Protein AF-A0A969I439-F1 (afdb_monomer_lite)

Structure (mmCIF, N/CA/C/O backbone):
data_AF-A0A969I439-F1
#
_entry.id   AF-A0A969I439-F1
#
loop_
_atom_site.group_PDB
_atom_site.id
_atom_site.type_symbol
_atom_site.label_atom_id
_atom_site.label_alt_id
_atom_site.label_comp_id
_atom_site.label_asym_id
_atom_site.label_entity_id
_atom_site.label_seq_id
_atom_site.pdbx_PDB_ins_code
_atom_site.Cartn_x
_atom_site.Cartn_y
_atom_site.Cartn_z
_atom_site.occupancy
_atom_site.B_iso_or_equiv
_atom_site.auth_seq_id
_atom_site.auth_comp_id
_atom_site.auth_asym_id
_atom_site.auth_atom_id
_atom_site.pdbx_PDB_model_num
ATOM 1 N N . MET A 1 1 ? -23.312 0.338 45.545 1.00 50.41 1 MET A N 1
ATOM 2 C CA . MET A 1 1 ? -23.093 0.129 44.097 1.00 50.41 1 MET A CA 1
ATOM 3 C C . MET A 1 1 ? -23.106 1.491 43.422 1.00 50.41 1 MET A C 1
ATOM 5 O O . MET A 1 1 ? -24.143 2.136 43.449 1.00 50.41 1 MET A O 1
ATOM 9 N N . GLN A 1 2 ? -21.972 1.971 42.905 1.00 54.09 2 GLN A N 1
ATOM 10 C CA . GLN A 1 2 ? -21.944 3.207 42.112 1.00 54.09 2 GLN A CA 1
ATOM 11 C C . GLN A 1 2 ? -22.520 2.912 40.721 1.00 54.09 2 GLN A C 1
ATOM 13 O O . GLN A 1 2 ? -22.000 2.057 40.008 1.00 54.09 2 GLN A O 1
ATOM 18 N N . GLN A 1 3 ? -23.620 3.574 40.359 1.00 55.47 3 GLN A N 1
ATOM 19 C CA . GLN A 1 3 ? -24.166 3.538 39.002 1.00 55.47 3 GLN A CA 1
ATOM 20 C C . GLN A 1 3 ? -23.361 4.511 38.135 1.00 55.47 3 GLN A C 1
ATOM 22 O O . GLN A 1 3 ? -23.377 5.716 38.378 1.00 55.47 3 GLN A O 1
ATOM 27 N N . PHE A 1 4 ? -22.634 3.991 37.145 1.00 60.22 4 PHE A N 1
ATOM 28 C CA . PHE A 1 4 ? -21.956 4.827 36.155 1.00 60.22 4 PHE A CA 1
ATOM 29 C C . PHE A 1 4 ? -22.988 5.439 35.193 1.00 60.22 4 PHE A C 1
ATOM 31 O O . PHE A 1 4 ? -23.913 4.736 34.776 1.00 60.22 4 PHE A O 1
ATOM 38 N N . PRO A 1 5 ? -22.848 6.724 34.820 1.00 67.88 5 PRO A N 1
ATOM 39 C CA . PRO A 1 5 ? -23.782 7.385 33.917 1.00 67.88 5 PRO A CA 1
ATOM 40 C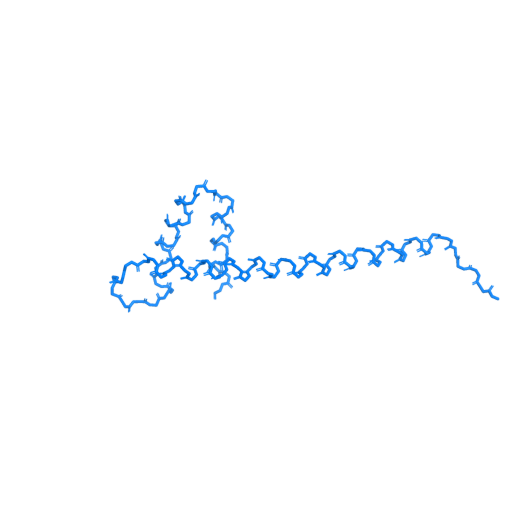 C . PRO A 1 5 ? -23.761 6.728 32.531 1.00 67.88 5 PRO A C 1
ATOM 42 O O . PRO A 1 5 ? -22.712 6.312 32.036 1.00 67.88 5 PRO A O 1
ATOM 45 N N . ALA A 1 6 ? -24.924 6.658 31.877 1.00 67.81 6 ALA A N 1
ATOM 46 C CA . ALA A 1 6 ? -25.074 6.033 30.561 1.00 67.81 6 ALA A CA 1
ATOM 47 C C . ALA A 1 6 ? -24.121 6.626 29.498 1.00 67.81 6 ALA A C 1
ATOM 49 O O . ALA A 1 6 ? -23.657 5.880 28.634 1.00 67.81 6 ALA A O 1
ATOM 50 N N . SER A 1 7 ? -23.754 7.910 29.620 1.00 71.81 7 SER A N 1
ATOM 51 C CA . SER A 1 7 ? -22.784 8.593 28.748 1.00 71.81 7 SER A CA 1
ATOM 52 C C . SER A 1 7 ? -21.390 7.955 28.774 1.00 71.81 7 SER A C 1
ATOM 54 O O . SER A 1 7 ? -20.768 7.770 27.730 1.00 71.81 7 SER A O 1
ATOM 56 N N . PHE A 1 8 ? -20.930 7.511 29.946 1.00 70.56 8 PHE A N 1
ATOM 57 C CA . PHE A 1 8 ? -19.637 6.844 30.096 1.00 70.56 8 PHE A CA 1
ATOM 58 C C . PHE A 1 8 ? -19.621 5.489 29.376 1.00 70.56 8 PHE A C 1
ATOM 60 O O . PHE A 1 8 ? -18.639 5.097 28.748 1.00 70.56 8 PHE A O 1
ATOM 67 N N . SER A 1 9 ? -20.750 4.774 29.405 1.00 76.88 9 SER A N 1
ATOM 68 C CA . SER A 1 9 ? -20.880 3.491 28.711 1.00 76.88 9 SER A CA 1
ATOM 69 C C . SER A 1 9 ? -20.906 3.646 27.184 1.00 76.88 9 SER A C 1
ATOM 71 O O . SER A 1 9 ? -20.365 2.798 26.472 1.00 76.88 9 SER A O 1
ATOM 73 N N . THR A 1 10 ? -21.495 4.731 26.669 1.00 83.75 10 THR A N 1
ATOM 74 C CA . THR A 1 10 ? -21.524 5.035 25.232 1.00 83.75 10 THR A CA 1
ATOM 75 C C . THR A 1 10 ? -20.170 5.503 24.723 1.00 83.75 10 THR A C 1
ATOM 77 O O . THR A 1 10 ? -19.727 5.014 23.686 1.00 83.75 10 THR A O 1
ATOM 80 N N . GLU A 1 11 ? -19.473 6.360 25.470 1.00 85.19 11 GLU A N 1
ATOM 81 C CA . GLU A 1 11 ? -18.118 6.806 25.127 1.00 85.19 11 GLU A CA 1
ATOM 82 C C . GLU A 1 11 ? -17.138 5.632 25.112 1.00 85.19 11 GLU A C 1
ATOM 84 O O . GLU A 1 11 ? -16.395 5.455 24.150 1.00 85.19 11 GLU A O 1
ATOM 89 N N . PHE A 1 12 ? -17.205 4.741 26.106 1.00 86.69 12 PHE A N 1
ATOM 90 C CA . PHE A 1 12 ? -16.357 3.551 26.137 1.00 86.69 12 PHE A CA 1
ATOM 91 C C . PHE A 1 12 ? -16.632 2.594 24.966 1.00 86.69 12 PHE A C 1
ATOM 93 O O . PHE A 1 12 ? -15.711 2.017 24.381 1.00 86.69 12 PHE A O 1
ATOM 100 N N . ARG A 1 13 ? -17.906 2.417 24.588 1.00 87.56 13 ARG A N 1
ATOM 101 C CA . ARG A 1 13 ? -18.287 1.622 23.408 1.00 87.56 13 ARG A CA 1
ATOM 102 C C . ARG A 1 13 ? -17.797 2.261 22.113 1.00 87.56 13 ARG A C 1
ATOM 104 O O . ARG A 1 13 ? -17.335 1.534 21.231 1.00 87.56 13 ARG A O 1
ATOM 111 N N . HIS A 1 14 ? -17.883 3.583 22.006 1.00 89.94 14 HIS A N 1
ATOM 112 C CA . HIS A 1 14 ? -17.379 4.332 20.862 1.00 89.94 14 HIS A CA 1
ATOM 113 C C . HIS A 1 14 ? -15.859 4.175 20.740 1.00 89.94 14 HIS A C 1
ATOM 115 O O . HIS A 1 14 ? -15.388 3.674 19.723 1.00 89.94 14 HIS A O 1
ATOM 121 N N . GLU A 1 15 ? -15.113 4.444 21.812 1.00 93.31 15 GLU A N 1
ATOM 122 C CA . GLU A 1 15 ? -13.655 4.290 21.873 1.00 93.31 15 GLU A CA 1
ATOM 123 C C . GLU A 1 15 ? -13.214 2.865 21.509 1.00 93.31 15 GLU A C 1
ATOM 125 O O . GLU A 1 15 ? -12.318 2.653 20.690 1.00 93.31 15 GLU A O 1
ATOM 130 N N . ARG A 1 16 ? -13.890 1.844 22.052 1.00 90.00 16 ARG A N 1
ATOM 131 C CA . ARG A 1 16 ? -13.598 0.445 21.712 1.00 90.00 16 ARG A CA 1
ATOM 132 C C . ARG A 1 16 ? -13.873 0.142 20.237 1.00 90.00 16 ARG A C 1
ATOM 134 O O . ARG A 1 16 ? -13.138 -0.641 19.635 1.00 90.00 16 ARG A O 1
ATOM 141 N N . SER A 1 17 ? -14.918 0.730 19.661 1.00 90.94 17 SER A N 1
ATOM 142 C CA . SER A 1 17 ? -15.259 0.553 18.245 1.00 90.94 17 SER A CA 1
ATOM 143 C C . SER A 1 17 ? -14.226 1.221 17.341 1.00 90.94 17 SER A C 1
ATOM 145 O O . SER A 1 17 ? -13.755 0.581 16.403 1.00 90.94 17 SER A O 1
ATOM 147 N N . VAL A 1 18 ? -13.798 2.441 17.683 1.00 94.75 18 VAL A N 1
ATOM 148 C CA . VAL A 1 18 ? -12.722 3.165 16.992 1.00 94.75 18 VAL A CA 1
ATOM 149 C C . VAL A 1 18 ? -11.426 2.361 17.039 1.00 94.75 18 VAL A C 1
ATOM 151 O O . VAL A 1 18 ? -10.867 2.063 15.990 1.00 94.75 18 VAL A O 1
ATOM 154 N N . ARG A 1 19 ? -10.991 1.890 18.216 1.00 93.88 19 ARG A N 1
ATOM 155 C CA . ARG A 1 19 ? -9.770 1.069 18.333 1.00 93.88 19 ARG A CA 1
ATOM 156 C C . ARG A 1 19 ? -9.816 -0.186 17.470 1.00 93.88 19 ARG A C 1
ATOM 158 O O . ARG A 1 19 ? -8.831 -0.519 16.817 1.00 93.88 19 ARG A O 1
ATOM 165 N N . ARG A 1 20 ? -10.953 -0.890 17.446 1.00 93.31 20 ARG A N 1
ATOM 166 C CA . ARG A 1 20 ? -11.121 -2.081 16.598 1.00 93.31 20 ARG A CA 1
ATOM 167 C C . ARG A 1 20 ? -11.048 -1.733 15.117 1.00 93.31 20 ARG A C 1
ATOM 169 O O . ARG A 1 20 ? -10.375 -2.445 14.379 1.00 93.31 20 ARG A O 1
ATOM 176 N N . ALA A 1 21 ? -11.712 -0.657 14.700 1.00 92.69 21 ALA A N 1
ATOM 177 C CA . ALA A 1 21 ? -11.648 -0.183 13.324 1.00 92.69 21 ALA A CA 1
ATOM 178 C C . ALA A 1 21 ? -10.204 0.166 12.938 1.00 92.69 21 ALA A C 1
ATOM 180 O O . ALA A 1 21 ? -9.711 -0.338 11.934 1.00 92.69 21 ALA A O 1
ATOM 181 N N . THR A 1 22 ? -9.489 0.917 13.778 1.00 95.31 22 THR A N 1
ATOM 182 C CA . THR A 1 22 ? -8.086 1.282 13.549 1.00 95.31 22 THR A CA 1
ATOM 183 C C . THR A 1 22 ? -7.184 0.058 13.415 1.00 95.31 22 THR A C 1
ATOM 185 O O . THR A 1 22 ? -6.359 0.018 12.510 1.00 95.31 22 THR A O 1
ATOM 188 N N . LEU A 1 23 ? -7.357 -0.971 14.252 1.00 95.00 23 LEU A N 1
ATOM 189 C CA . LEU A 1 23 ? -6.577 -2.212 14.146 1.00 95.00 23 LEU A CA 1
ATOM 190 C C . LEU A 1 23 ? -6.809 -2.937 12.814 1.00 95.00 23 LEU A C 1
ATOM 192 O O . LEU A 1 23 ? -5.856 -3.395 12.186 1.00 95.00 23 LEU A O 1
ATOM 196 N N . VAL A 1 24 ? -8.065 -3.030 12.369 1.00 95.38 24 VAL A N 1
ATOM 197 C CA . VAL A 1 24 ? -8.409 -3.668 11.088 1.00 95.38 24 VAL A CA 1
ATOM 198 C C . VAL A 1 24 ? -7.858 -2.861 9.914 1.00 95.38 24 VAL A C 1
ATOM 200 O O . VAL A 1 24 ? -7.275 -3.432 8.992 1.00 95.38 24 VAL A O 1
ATOM 203 N N . LEU A 1 25 ? -8.009 -1.537 9.957 1.00 94.44 25 LEU A N 1
ATOM 204 C CA . LEU A 1 25 ? -7.498 -0.641 8.925 1.00 94.44 25 LEU A CA 1
ATOM 205 C C . LEU A 1 25 ? -5.969 -0.682 8.854 1.00 94.44 25 LEU A C 1
ATOM 207 O O . LEU A 1 25 ? -5.423 -0.737 7.756 1.00 94.44 25 LEU A O 1
ATOM 211 N N . ASP A 1 26 ? -5.274 -0.734 9.992 1.00 94.38 26 ASP A N 1
ATOM 212 C CA . ASP A 1 26 ? -3.816 -0.849 10.014 1.00 94.38 26 ASP A CA 1
ATOM 213 C C . ASP A 1 26 ? -3.344 -2.195 9.449 1.00 94.38 26 ASP A C 1
ATOM 215 O O . ASP A 1 26 ? -2.431 -2.233 8.625 1.00 94.38 26 ASP A O 1
ATOM 219 N N . ALA A 1 27 ? -4.012 -3.298 9.802 1.00 94.69 27 ALA A N 1
ATOM 220 C CA . ALA A 1 27 ? -3.723 -4.606 9.218 1.00 94.69 27 ALA A CA 1
ATOM 221 C C . ALA A 1 27 ? -3.920 -4.600 7.691 1.00 94.69 27 ALA A C 1
ATOM 223 O O . ALA A 1 27 ? -3.061 -5.082 6.948 1.00 94.69 27 ALA A O 1
ATOM 224 N N . LYS A 1 28 ? -5.014 -3.996 7.207 1.00 92.94 28 LYS A N 1
ATOM 225 C CA . LYS A 1 28 ? -5.28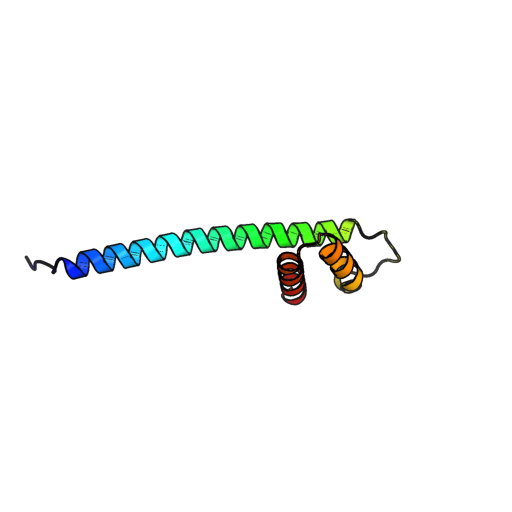4 -3.880 5.770 1.00 92.94 28 LYS A CA 1
ATOM 226 C C . LYS A 1 28 ? -4.250 -2.999 5.066 1.00 92.94 28 LYS A C 1
ATOM 228 O O . LYS A 1 28 ? -3.757 -3.389 4.011 1.00 92.94 28 LYS A O 1
ATOM 233 N N . ARG A 1 29 ? -3.874 -1.864 5.667 1.00 92.44 29 ARG A N 1
ATOM 234 C CA . ARG A 1 29 ? -2.822 -0.966 5.167 1.00 92.44 29 ARG A CA 1
ATOM 235 C C . ARG A 1 29 ? -1.490 -1.699 5.012 1.00 92.44 29 ARG A C 1
ATOM 237 O O . ARG A 1 29 ? -0.846 -1.567 3.976 1.00 92.44 29 ARG A O 1
ATOM 244 N N . ARG A 1 30 ? -1.087 -2.493 6.010 1.00 91.88 30 ARG A N 1
ATOM 245 C CA . ARG A 1 30 ? 0.153 -3.288 5.956 1.00 91.88 30 ARG A CA 1
ATOM 246 C C . ARG A 1 30 ? 0.126 -4.324 4.833 1.00 91.88 30 ARG A C 1
ATOM 248 O O . ARG A 1 30 ? 1.114 -4.441 4.120 1.00 91.88 30 ARG A O 1
ATOM 255 N N . SER A 1 31 ? -0.996 -5.027 4.658 1.00 94.06 31 SER A N 1
ATOM 256 C CA . SER A 1 31 ? -1.176 -5.984 3.555 1.00 94.06 31 SER A CA 1
ATOM 257 C C . SER A 1 31 ? -1.031 -5.302 2.198 1.00 94.06 31 SER A C 1
ATOM 259 O O . SER A 1 31 ? -0.220 -5.736 1.393 1.00 94.06 31 SER A O 1
ATOM 261 N N . ILE A 1 32 ? -1.743 -4.190 1.981 1.00 89.88 32 ILE A N 1
ATOM 262 C CA . ILE A 1 32 ? -1.662 -3.424 0.729 1.00 89.88 32 ILE A CA 1
ATOM 263 C C . ILE A 1 32 ? -0.220 -2.979 0.471 1.00 89.88 32 ILE A C 1
ATOM 265 O O . ILE A 1 32 ? 0.290 -3.147 -0.629 1.00 89.88 32 ILE A O 1
ATOM 269 N N . ARG A 1 33 ? 0.475 -2.462 1.491 1.00 89.00 33 ARG A N 1
ATOM 270 C CA . ARG A 1 33 ? 1.879 -2.056 1.353 1.00 89.00 33 ARG A CA 1
ATOM 271 C C . ARG A 1 33 ? 2.784 -3.228 0.959 1.00 89.00 33 ARG A C 1
ATOM 273 O O . ARG A 1 33 ? 3.683 -3.041 0.145 1.00 89.00 33 ARG A O 1
ATOM 280 N N . ALA A 1 34 ? 2.565 -4.419 1.514 1.00 89.44 34 ALA A N 1
ATOM 281 C CA . ALA A 1 34 ? 3.329 -5.611 1.149 1.00 89.44 34 ALA A CA 1
ATOM 282 C C . ALA A 1 34 ? 3.099 -6.016 -0.316 1.00 89.44 34 ALA A C 1
ATOM 284 O O . ALA A 1 34 ? 4.071 -6.276 -1.029 1.00 89.44 34 ALA A O 1
ATOM 285 N N . ASP A 1 35 ? 1.843 -5.992 -0.768 1.00 90.00 35 ASP A N 1
ATOM 286 C CA . ASP A 1 35 ? 1.468 -6.299 -2.152 1.00 90.00 35 ASP A CA 1
ATOM 287 C C . ASP A 1 35 ? 2.099 -5.292 -3.131 1.00 90.00 35 ASP A C 1
ATOM 289 O O . ASP A 1 35 ? 2.679 -5.683 -4.144 1.00 90.00 35 ASP A O 1
ATOM 293 N N . LEU A 1 36 ? 2.082 -3.997 -2.793 1.00 87.88 36 LEU A N 1
ATOM 294 C CA . LEU A 1 36 ? 2.703 -2.943 -3.605 1.00 87.88 36 LEU A CA 1
ATOM 295 C C . LEU A 1 36 ? 4.224 -3.110 -3.698 1.00 87.88 36 LEU A C 1
ATOM 297 O O . LEU A 1 36 ? 4.781 -3.031 -4.790 1.00 87.88 36 LEU A O 1
ATOM 301 N N . LYS A 1 37 ? 4.900 -3.428 -2.586 1.00 86.31 37 LYS A N 1
ATOM 302 C CA . LYS A 1 37 ? 6.339 -3.747 -2.600 1.00 86.31 37 LYS A CA 1
ATOM 303 C C . LYS A 1 37 ? 6.651 -4.967 -3.464 1.00 86.31 37 LYS A C 1
ATOM 305 O O . LYS A 1 37 ? 7.675 -5.005 -4.142 1.00 86.31 37 LYS A O 1
ATOM 310 N N . GLN A 1 38 ? 5.793 -5.986 -3.438 1.00 87.44 38 GLN A N 1
ATOM 311 C CA . GLN A 1 38 ? 5.955 -7.155 -4.299 1.00 87.44 38 GLN A CA 1
ATOM 312 C C . GLN A 1 38 ? 5.787 -6.796 -5.774 1.00 87.44 38 GLN A C 1
ATOM 314 O O . GLN A 1 38 ? 6.580 -7.247 -6.596 1.00 87.44 38 GLN A O 1
ATOM 319 N N . MET A 1 39 ? 4.800 -5.968 -6.101 1.00 84.75 39 MET A N 1
ATOM 320 C CA . MET A 1 39 ? 4.596 -5.491 -7.461 1.00 84.75 39 MET A CA 1
ATOM 321 C C . MET A 1 39 ? 5.795 -4.679 -7.963 1.00 84.75 39 MET A C 1
ATOM 323 O O . MET A 1 39 ? 6.254 -4.931 -9.069 1.00 84.75 39 MET A O 1
ATOM 327 N N . ILE A 1 40 ? 6.352 -3.777 -7.148 1.00 82.19 40 ILE A N 1
ATOM 328 C CA . ILE A 1 40 ? 7.567 -3.014 -7.480 1.00 82.19 40 ILE A CA 1
ATOM 329 C C . ILE A 1 40 ? 8.733 -3.956 -7.829 1.00 82.19 40 ILE A C 1
ATOM 331 O O . ILE A 1 40 ? 9.384 -3.779 -8.858 1.00 82.19 40 ILE A O 1
ATOM 335 N N . ARG A 1 41 ? 8.952 -5.015 -7.035 1.00 81.62 41 ARG A N 1
ATOM 336 C CA . ARG A 1 41 ? 9.964 -6.041 -7.349 1.00 81.62 41 ARG A CA 1
ATOM 337 C C . ARG A 1 41 ? 9.691 -6.733 -8.683 1.00 81.62 41 ARG A C 1
ATOM 339 O O . ARG A 1 41 ? 10.613 -6.913 -9.469 1.00 81.62 41 ARG A O 1
ATOM 346 N N . HIS A 1 42 ? 8.439 -7.105 -8.946 1.00 82.62 42 HIS A N 1
ATOM 347 C CA . HIS A 1 42 ? 8.054 -7.749 -10.206 1.00 82.62 42 HIS A CA 1
ATOM 348 C C . HIS A 1 42 ? 8.230 -6.830 -11.410 1.00 82.62 42 HIS A C 1
ATOM 350 O O . HIS A 1 42 ? 8.681 -7.295 -12.449 1.00 82.62 42 HIS A O 1
ATOM 356 N N . LEU A 1 43 ? 7.929 -5.537 -11.271 1.00 76.81 43 LEU A N 1
ATOM 357 C CA . LEU A 1 43 ? 8.211 -4.545 -12.308 1.00 76.81 43 LEU A CA 1
ATOM 358 C C . LEU A 1 43 ? 9.714 -4.477 -12.604 1.00 76.81 43 LEU A C 1
ATOM 360 O O . LEU A 1 43 ? 10.089 -4.425 -13.769 1.00 76.81 43 LEU A O 1
ATOM 364 N N . GLY A 1 44 ? 10.563 -4.576 -11.577 1.00 70.81 44 GLY A N 1
ATOM 365 C CA . GLY A 1 44 ? 12.016 -4.659 -11.746 1.00 70.81 44 GLY A CA 1
ATOM 366 C C . GLY A 1 44 ? 12.467 -5.888 -12.539 1.00 70.81 44 GLY A C 1
ATOM 367 O O . GLY A 1 44 ? 13.359 -5.782 -13.370 1.00 70.81 44 GLY A O 1
ATOM 368 N N . LEU A 1 45 ? 11.812 -7.040 -12.355 1.00 72.19 45 LEU A N 1
ATOM 369 C CA . LEU A 1 45 ? 12.116 -8.268 -13.108 1.00 72.19 45 LEU A CA 1
ATOM 370 C C . LEU A 1 45 ? 11.741 -8.190 -14.596 1.00 72.19 45 LEU A C 1
ATOM 372 O O . LEU A 1 45 ? 12.210 -9.005 -15.387 1.00 72.19 45 LEU A O 1
ATOM 376 N N . LEU A 1 46 ? 10.864 -7.259 -14.979 1.00 69.94 46 LEU A N 1
ATOM 377 C CA . LEU A 1 46 ? 10.456 -7.055 -16.372 1.00 69.94 46 LEU A CA 1
ATOM 378 C C . LEU A 1 46 ? 11.420 -6.142 -17.141 1.00 69.94 46 LEU A C 1
ATOM 380 O O . LEU A 1 46 ? 11.267 -5.986 -18.354 1.00 69.94 46 LEU A O 1
ATOM 384 N N . ILE A 1 47 ? 12.398 -5.546 -16.457 1.00 64.75 47 ILE A N 1
ATOM 385 C CA . ILE A 1 47 ? 13.436 -4.733 -17.078 1.00 64.75 47 ILE A CA 1
ATOM 386 C C . ILE A 1 47 ? 14.448 -5.688 -17.727 1.00 64.75 47 ILE A C 1
ATOM 388 O O . ILE A 1 47 ? 15.038 -6.506 -17.022 1.00 64.75 47 ILE A O 1
ATOM 392 N N . PRO A 1 48 ? 14.649 -5.641 -19.059 1.00 58.53 48 PRO A N 1
ATOM 393 C CA . PRO A 1 48 ? 15.655 -6.471 -19.711 1.00 58.53 48 PRO A CA 1
ATOM 394 C C . PRO A 1 48 ? 17.031 -6.143 -19.129 1.00 58.53 48 PRO A C 1
ATOM 396 O O . PRO A 1 48 ? 17.371 -4.965 -19.054 1.00 58.53 48 PRO A O 1
ATOM 399 N N . ASP A 1 49 ? 17.805 -7.166 -18.750 1.00 57.75 49 ASP A N 1
ATOM 400 C CA . ASP A 1 49 ? 19.163 -7.058 -18.196 1.00 57.75 49 ASP A CA 1
ATOM 401 C C . ASP A 1 49 ? 20.089 -6.234 -19.110 1.00 57.75 49 ASP A C 1
ATOM 403 O O . ASP A 1 49 ? 20.852 -6.759 -19.923 1.00 57.75 49 ASP A O 1
ATOM 407 N N . THR A 1 50 ? 20.058 -4.912 -18.981 1.00 51.53 50 THR A N 1
ATOM 408 C CA . THR A 1 50 ? 21.077 -4.032 -19.541 1.00 51.53 50 THR A CA 1
ATOM 409 C C . THR A 1 50 ? 22.104 -3.797 -18.446 1.00 51.53 50 THR A C 1
ATOM 411 O O . THR A 1 50 ? 22.045 -2.802 -17.734 1.00 51.53 50 THR A O 1
ATOM 414 N N . ASN A 1 51 ? 23.030 -4.750 -18.318 1.00 46.78 51 ASN A N 1
ATOM 415 C CA . ASN A 1 51 ? 24.237 -4.683 -17.489 1.00 46.78 51 ASN A CA 1
ATOM 416 C C . ASN A 1 51 ? 24.000 -4.468 -15.981 1.00 46.78 51 ASN A C 1
ATOM 418 O O . ASN A 1 51 ? 24.120 -3.354 -15.496 1.00 46.78 51 ASN A O 1
ATOM 422 N N . ALA A 1 52 ? 23.755 -5.563 -15.253 1.00 47.28 52 ALA A N 1
ATOM 423 C CA . ALA A 1 52 ? 24.290 -5.864 -13.913 1.00 47.28 52 ALA A CA 1
ATOM 424 C C . ALA A 1 52 ? 24.534 -4.690 -12.927 1.00 47.28 52 ALA A C 1
ATOM 426 O O . ALA A 1 52 ? 25.590 -4.626 -12.297 1.00 47.28 52 ALA A O 1
ATOM 427 N N . GLY A 1 53 ? 23.558 -3.800 -12.774 1.00 48.47 53 GLY A N 1
ATOM 428 C CA . GLY A 1 53 ? 23.492 -2.782 -11.726 1.00 48.47 53 GLY A CA 1
ATOM 429 C C . GLY A 1 53 ? 22.372 -3.133 -10.757 1.00 48.47 53 GLY A C 1
ATOM 430 O O . GLY A 1 53 ? 21.366 -3.706 -11.178 1.00 48.47 53 GLY A O 1
ATOM 431 N N . SER A 1 54 ? 22.542 -2.879 -9.459 1.00 54.38 54 SER A N 1
ATOM 432 C CA . SER A 1 54 ? 21.519 -3.208 -8.458 1.00 54.38 54 SER A CA 1
ATOM 433 C C . SER A 1 54 ? 20.176 -2.535 -8.784 1.00 54.38 54 SER A C 1
ATOM 435 O O . SER A 1 54 ? 20.113 -1.554 -9.519 1.00 54.38 54 SER A O 1
ATOM 437 N N . PHE A 1 55 ? 19.083 -3.049 -8.212 1.00 54.78 55 PHE A N 1
ATOM 438 C CA . PHE A 1 55 ? 17.736 -2.464 -8.315 1.00 54.78 55 PHE A CA 1
ATOM 439 C C . PHE A 1 55 ? 17.703 -0.948 -8.003 1.00 54.78 55 PHE A C 1
ATOM 441 O O . PHE A 1 55 ? 16.865 -0.223 -8.536 1.00 54.78 55 PHE A O 1
ATOM 448 N N . ASP A 1 56 ? 18.667 -0.471 -7.212 1.00 56.47 56 ASP A N 1
ATOM 449 C CA . ASP A 1 56 ? 18.851 0.934 -6.837 1.00 56.47 56 ASP A CA 1
ATOM 450 C C . ASP A 1 56 ? 19.335 1.827 -7.999 1.00 56.47 56 ASP A C 1
ATOM 452 O O . ASP A 1 56 ? 19.232 3.050 -7.927 1.00 56.47 56 ASP A O 1
ATOM 456 N N . GLU A 1 57 ? 1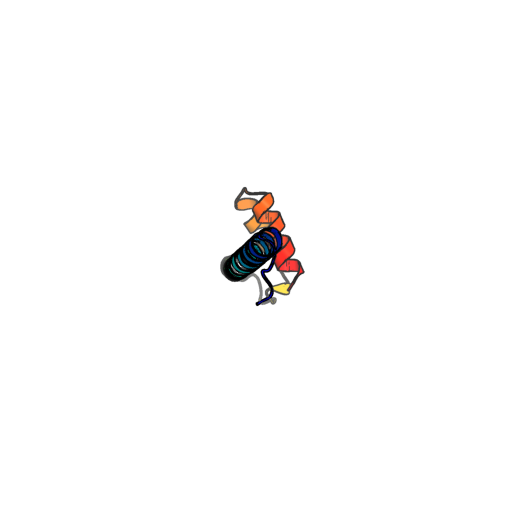9.851 1.248 -9.088 1.00 55.06 57 GLU A N 1
ATOM 457 C CA . GLU A 1 57 ? 20.489 1.990 -10.184 1.00 55.06 57 GLU A CA 1
ATOM 458 C C . GLU A 1 57 ? 19.539 2.336 -11.346 1.00 55.06 57 GLU A C 1
ATOM 460 O O . GLU A 1 57 ? 19.918 3.105 -12.232 1.00 55.06 57 GLU A O 1
ATOM 465 N N . GLN A 1 58 ? 18.295 1.828 -11.363 1.00 63.53 58 GLN A N 1
ATOM 466 C CA . GLN A 1 58 ? 17.346 2.063 -12.473 1.00 63.53 58 GLN A CA 1
ATOM 467 C C . GLN A 1 58 ? 15.943 2.574 -12.061 1.00 63.53 58 GLN A C 1
ATOM 469 O O . GLN A 1 58 ? 14.926 2.083 -12.567 1.00 63.53 58 GLN A O 1
ATOM 474 N N . PRO A 1 59 ? 15.835 3.619 -11.214 1.00 68.06 59 PRO A N 1
ATOM 475 C CA . PRO A 1 59 ? 14.545 4.196 -10.820 1.00 68.06 59 PRO A CA 1
ATOM 476 C C . PRO A 1 59 ? 13.756 4.806 -11.994 1.00 68.06 59 PRO A C 1
ATOM 478 O O . PRO A 1 59 ? 12.533 4.912 -11.923 1.00 68.06 59 PRO A O 1
ATOM 481 N N . SER A 1 60 ? 14.415 5.188 -13.093 1.00 71.19 60 SER A N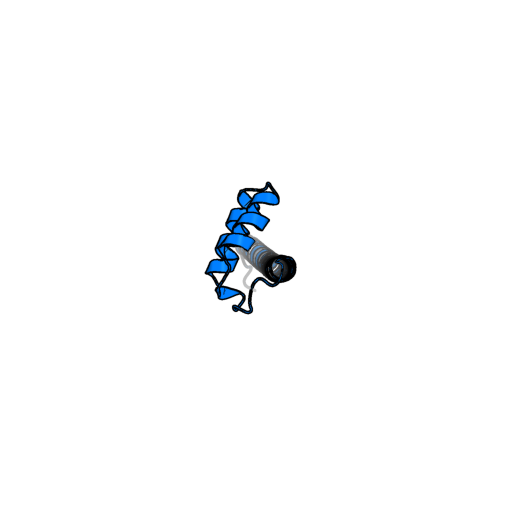 1
ATOM 482 C CA . SER A 1 60 ? 13.756 5.758 -14.279 1.00 71.19 60 SER A CA 1
ATOM 483 C C . SER A 1 60 ? 12.862 4.752 -15.010 1.00 71.19 60 SER A C 1
ATOM 485 O O . SER A 1 60 ? 11.753 5.097 -15.397 1.00 71.19 60 SER A O 1
ATOM 487 N N . ILE A 1 61 ? 13.284 3.493 -15.142 1.00 72.38 61 ILE A N 1
ATOM 488 C CA . ILE A 1 61 ? 12.517 2.478 -15.882 1.00 72.38 61 ILE A CA 1
ATOM 489 C C . ILE A 1 61 ? 11.274 2.048 -15.095 1.00 72.38 61 ILE A C 1
ATOM 491 O O . ILE A 1 61 ? 10.202 1.863 -15.668 1.00 72.38 61 ILE A O 1
ATOM 495 N N . LEU A 1 62 ? 11.396 1.934 -13.771 1.00 73.19 62 LEU A N 1
ATOM 496 C CA . LEU A 1 62 ? 10.259 1.671 -12.888 1.00 73.19 62 LEU A CA 1
ATOM 497 C C . LEU A 1 62 ? 9.255 2.827 -12.897 1.00 73.19 62 LEU A C 1
ATOM 499 O O . LEU A 1 62 ? 8.050 2.582 -12.919 1.00 73.19 62 LEU A O 1
ATOM 503 N N . ASN A 1 63 ? 9.740 4.070 -12.943 1.00 74.88 63 ASN A N 1
ATOM 504 C CA . ASN A 1 63 ? 8.894 5.249 -13.113 1.00 74.88 63 ASN A CA 1
ATOM 505 C C . ASN A 1 63 ? 8.136 5.218 -14.441 1.00 74.88 63 ASN A C 1
ATOM 507 O O . ASN A 1 63 ? 6.918 5.383 -14.445 1.00 74.88 63 ASN A O 1
ATOM 511 N N . ASP A 1 64 ? 8.826 4.931 -15.540 1.00 75.31 64 ASP A N 1
ATOM 512 C CA . ASP A 1 64 ? 8.214 4.821 -16.861 1.00 75.31 64 ASP A CA 1
ATOM 513 C C . ASP A 1 64 ? 7.203 3.660 -16.939 1.00 75.31 64 ASP A C 1
ATOM 515 O O . ASP A 1 64 ? 6.203 3.730 -17.657 1.00 75.31 64 ASP A O 1
ATOM 519 N N . ALA A 1 65 ? 7.462 2.553 -16.237 1.00 76.25 65 ALA A N 1
ATOM 520 C CA . ALA A 1 65 ? 6.539 1.425 -16.148 1.00 76.25 65 ALA A CA 1
ATOM 521 C C . ALA A 1 65 ? 5.295 1.778 -15.320 1.00 76.25 65 ALA A C 1
ATOM 523 O O . ALA A 1 65 ? 4.183 1.436 -15.721 1.00 76.25 65 ALA A O 1
ATOM 524 N N . ALA A 1 66 ? 5.471 2.493 -14.204 1.00 77.12 66 ALA A N 1
ATOM 525 C CA . ALA A 1 66 ? 4.376 2.969 -13.369 1.00 77.12 66 ALA A CA 1
ATOM 526 C C . ALA A 1 66 ? 3.486 3.973 -14.122 1.00 77.12 66 ALA A C 1
ATOM 528 O O . ALA A 1 66 ? 2.269 3.806 -14.132 1.00 77.12 66 ALA A O 1
ATOM 529 N N . GLU A 1 67 ? 4.073 4.935 -14.843 1.00 79.44 67 GLU A N 1
ATOM 530 C CA . GLU A 1 67 ? 3.327 5.900 -15.667 1.00 79.44 67 GLU A CA 1
ATOM 531 C C . GLU A 1 67 ? 2.482 5.216 -16.753 1.00 79.44 67 GLU A C 1
ATOM 533 O O . GLU A 1 67 ? 1.346 5.613 -17.017 1.00 79.44 67 GLU A O 1
ATOM 538 N N . ARG A 1 68 ? 2.993 4.132 -17.351 1.00 79.62 68 ARG A N 1
ATOM 539 C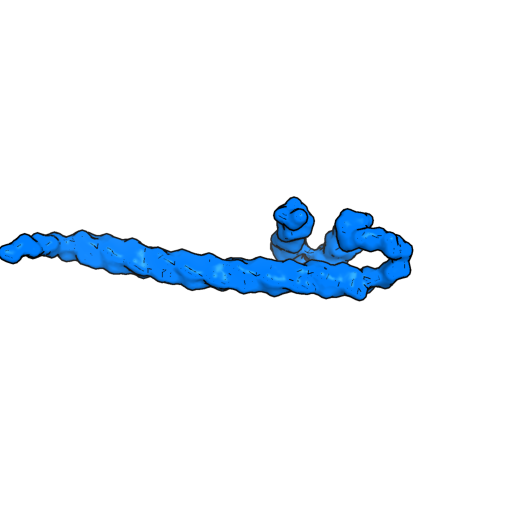 CA . ARG A 1 68 ? 2.266 3.352 -18.366 1.00 79.62 68 ARG A CA 1
ATOM 540 C C . ARG A 1 68 ? 1.058 2.588 -17.825 1.00 79.62 68 ARG A C 1
ATOM 542 O O . ARG A 1 68 ? 0.223 2.173 -18.626 1.00 79.62 68 ARG A O 1
ATOM 549 N N . LEU A 1 69 ? 0.929 2.417 -16.507 1.00 78.50 69 LEU A N 1
ATOM 550 C CA . LEU A 1 69 ? -0.283 1.853 -15.903 1.00 78.50 69 LEU A CA 1
ATOM 551 C C . LEU A 1 69 ? -1.477 2.820 -15.987 1.00 78.50 69 LEU A C 1
ATOM 553 O O . LEU A 1 69 ? -2.614 2.378 -15.841 1.00 78.50 69 LEU A O 1
ATOM 557 N N . GLY A 1 70 ? -1.240 4.108 -16.273 1.00 72.19 70 GLY A N 1
ATOM 558 C CA . GLY A 1 70 ? -2.289 5.078 -16.602 1.00 72.19 70 GLY A CA 1
ATOM 559 C C . GLY A 1 70 ? -3.092 5.605 -15.409 1.00 72.19 70 GLY A C 1
ATOM 560 O O . GLY A 1 70 ? -4.131 6.228 -15.612 1.00 72.19 70 GLY A O 1
ATOM 561 N N . ASP A 1 71 ? -2.628 5.371 -14.180 1.00 83.62 71 ASP A N 1
ATOM 562 C CA . ASP A 1 71 ? -3.222 5.906 -12.951 1.00 83.62 71 ASP A CA 1
ATOM 563 C C . ASP A 1 71 ? -2.188 6.772 -12.218 1.00 83.62 71 ASP A C 1
ATOM 565 O O . ASP A 1 71 ? -1.230 6.273 -11.621 1.00 83.62 71 ASP A O 1
ATOM 569 N N . GLU A 1 72 ? -2.374 8.091 -12.278 1.00 81.31 72 GLU A N 1
ATOM 570 C CA . GLU A 1 72 ? -1.467 9.078 -11.681 1.00 81.31 72 GLU A CA 1
ATOM 571 C C . GLU A 1 72 ? -1.404 8.969 -10.151 1.00 81.31 72 GLU A C 1
ATOM 573 O O . GLU A 1 72 ? -0.336 9.131 -9.558 1.00 81.31 72 GLU A O 1
ATOM 578 N N . THR A 1 73 ? -2.528 8.646 -9.499 1.00 81.94 73 THR A N 1
ATOM 579 C CA . THR A 1 73 ? -2.589 8.513 -8.033 1.00 81.94 73 THR A CA 1
ATOM 580 C C . THR A 1 73 ? -1.835 7.269 -7.592 1.00 81.94 73 THR A C 1
ATOM 582 O O . THR A 1 73 ? -1.052 7.299 -6.640 1.00 81.94 73 THR A O 1
ATOM 585 N N . PHE A 1 74 ? -2.038 6.174 -8.316 1.00 78.75 74 PHE A N 1
ATOM 586 C CA . PHE A 1 74 ? -1.311 4.936 -8.097 1.00 78.75 74 PHE A CA 1
ATOM 587 C C . PHE A 1 74 ? 0.187 5.103 -8.374 1.00 78.75 74 PHE A C 1
ATOM 589 O O . PHE A 1 74 ? 1.011 4.657 -7.580 1.00 78.75 74 PHE A O 1
ATOM 596 N N . THR A 1 75 ? 0.550 5.816 -9.441 1.00 82.56 75 THR A N 1
ATOM 597 C CA . THR A 1 75 ? 1.948 6.116 -9.787 1.00 82.56 75 THR A CA 1
ATOM 598 C C . THR A 1 75 ? 2.638 6.918 -8.685 1.00 82.56 75 THR A C 1
ATOM 600 O O . THR A 1 75 ? 3.738 6.563 -8.262 1.00 82.56 75 THR A O 1
ATOM 603 N N . ALA A 1 76 ? 1.983 7.957 -8.160 1.00 84.50 76 ALA A N 1
ATOM 604 C CA . ALA A 1 76 ? 2.503 8.745 -7.043 1.00 84.50 76 ALA A CA 1
ATOM 605 C C . ALA A 1 76 ? 2.715 7.891 -5.779 1.00 84.50 76 ALA A C 1
ATOM 607 O O . ALA A 1 76 ? 3.736 8.026 -5.106 1.00 84.50 76 ALA A O 1
ATOM 608 N N . LEU A 1 77 ? 1.789 6.969 -5.491 1.00 84.19 77 LEU A N 1
ATOM 609 C CA . LEU A 1 77 ? 1.914 6.037 -4.370 1.00 84.19 77 LEU A CA 1
ATOM 610 C C . LEU A 1 77 ? 3.119 5.097 -4.530 1.00 84.19 77 LEU A C 1
ATOM 612 O O . LEU A 1 77 ? 3.829 4.846 -3.558 1.00 84.19 77 LEU A O 1
ATOM 616 N N . LEU A 1 78 ? 3.361 4.579 -5.737 1.00 82.94 78 LEU A N 1
ATOM 617 C CA . LEU A 1 78 ? 4.520 3.724 -6.007 1.00 82.94 78 LEU A CA 1
ATOM 618 C C . LEU A 1 78 ? 5.837 4.485 -5.876 1.00 82.94 78 LEU A C 1
ATOM 620 O O . LEU A 1 78 ? 6.759 3.961 -5.260 1.00 82.94 78 LEU A O 1
ATOM 624 N N . ARG A 1 79 ? 5.904 5.724 -6.378 1.00 83.50 79 ARG A N 1
ATOM 625 C CA . ARG A 1 79 ? 7.082 6.593 -6.219 1.00 83.50 79 ARG A CA 1
ATOM 626 C C . ARG A 1 79 ? 7.427 6.814 -4.758 1.00 83.50 79 ARG A C 1
ATOM 628 O O . ARG A 1 79 ? 8.551 6.545 -4.354 1.00 83.50 79 ARG A O 1
ATOM 635 N N . GLN A 1 80 ? 6.436 7.199 -3.958 1.00 84.69 80 GLN A N 1
ATOM 636 C CA . GLN A 1 80 ? 6.627 7.376 -2.523 1.00 84.69 80 GLN A CA 1
ATOM 637 C C . GLN A 1 80 ? 7.144 6.087 -1.860 1.00 84.69 80 GLN A C 1
ATOM 639 O O . GLN A 1 80 ? 8.022 6.137 -1.007 1.00 84.69 80 GLN A O 1
ATOM 644 N N . LEU A 1 81 ? 6.631 4.919 -2.257 1.00 83.44 81 LEU A N 1
ATOM 645 C CA . LEU A 1 81 ? 7.092 3.637 -1.716 1.00 83.44 81 LEU A CA 1
ATOM 646 C C . LEU A 1 81 ? 8.520 3.269 -2.128 1.00 83.44 81 LEU A C 1
ATOM 648 O O . LEU A 1 81 ? 9.175 2.563 -1.368 1.00 83.44 81 LEU A O 1
ATOM 652 N N . MET A 1 82 ? 8.974 3.704 -3.303 1.00 80.81 82 MET A N 1
ATOM 653 C CA . MET A 1 82 ? 10.343 3.490 -3.777 1.00 80.81 82 MET A CA 1
ATOM 654 C C . MET A 1 82 ? 11.353 4.429 -3.106 1.00 80.81 82 MET A C 1
ATOM 656 O O . MET A 1 82 ? 12.511 4.062 -2.994 1.00 80.81 82 MET A O 1
ATOM 660 N N . GLU A 1 83 ? 10.929 5.620 -2.672 1.00 80.75 83 GLU A N 1
ATOM 661 C CA . GLU A 1 83 ? 11.772 6.589 -1.948 1.00 80.75 83 GLU A CA 1
ATOM 662 C C . GLU A 1 83 ? 11.876 6.298 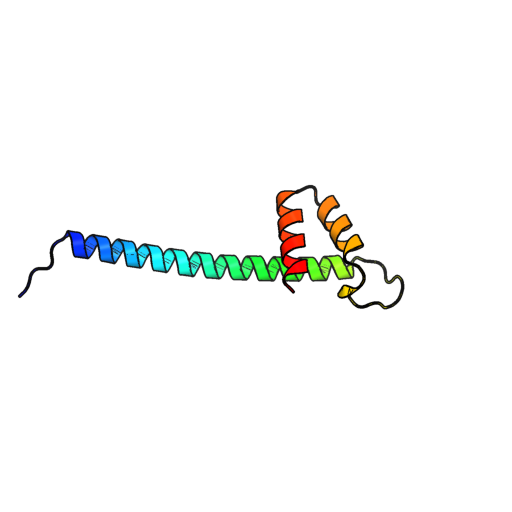-0.437 1.00 80.75 83 GLU A C 1
ATOM 664 O O . GLU A 1 83 ? 12.780 6.794 0.233 1.00 80.75 83 GLU A O 1
ATOM 669 N N . GLU A 1 84 ? 10.921 5.545 0.121 1.00 76.12 84 GLU A N 1
ATOM 670 C CA . GLU A 1 84 ? 10.859 5.200 1.550 1.00 76.12 84 GLU A CA 1
ATOM 671 C C . GLU A 1 84 ? 11.709 3.973 1.947 1.00 76.12 84 GLU A C 1
ATOM 673 O O . GLU A 1 84 ? 11.855 3.728 3.150 1.00 76.12 84 GLU A O 1
ATOM 678 N N . ASP A 1 85 ? 12.213 3.197 0.980 1.00 56.81 85 ASP A N 1
ATOM 679 C CA . ASP A 1 85 ? 13.105 2.038 1.179 1.00 56.81 85 ASP A CA 1
ATOM 680 C C . ASP A 1 85 ? 14.566 2.402 0.858 1.00 56.81 85 ASP A C 1
ATOM 682 O O . ASP A 1 85 ? 15.450 1.890 1.587 1.00 56.81 85 ASP A O 1
#

pLDDT: mean 77.67, std 13.62, range [46.78, 95.38]

Sequence (85 aa):
MQQFPASFSTEFRHERSVRRATLVLDAKRRSIRADLKQMIRHLGLLIPDTNAGSFDEQPSILNDAAERLGDETFTALLRQLMEED

Foldseek 3Di:
DDDDDPVVVVVVVVVVVVVVVVVVVVVVVVVVLVVLVVVLVVQLVPDPPPDDDPPVPPPPSSLVVLVVVVDPVSSVVSVVSVVVD

Radius of gyration: 21.97 Å; chains: 1; bounding box: 49×17×64 Å

Secondary structure (DSSP, 8-state):
-----HHHHHHHHHHHHHHHHHHHHHHHHHHHHHHHHHHHHHHHHTS---S---GGG-HHHHHHHHHTT--HHHHHHHHHHHH--